Protein AF-A0A966UUD4-F1 (afdb_monomer_lite)

Radius of gyration: 12.43 Å; chains: 1; bounding box: 28×28×30 Å

Foldseek 3Di:
DWKWKQAQVDVVRIDIDDFDPDPVRQCVRQPADWDWDDDPQKIKIHHPCFFDDHDPPQFKWKDFDPGIGTGMIMIAGPPNPPDPPPPVVVDPPGIDIDGD

pLDDT: mean 75.37, std 13.94, range [41.22, 90.31]

Secondary structure (DSSP, 8-state):
-EEEEE-TTSSSSEEEEE--SSHHHHHHHH-SSEEEEEETTEEEEEETTTSSSS-TT---EEEETTEEEES-EEEEEGGG-SB---GGGGSTTSEEEE--

Sequence (100 aa):
MRAILIDPSATPAISEIDVEPTLEKLQELVGGYIEAYPIQRDTLFVNEEWNIQKSPKFSGRFQIGNFTFGGRGVIVGKGGEADALLPLLKASQLVTIIHK

Structure (mmCIF, N/CA/C/O backbone):
data_AF-A0A966UUD4-F1
#
_entry.id   AF-A0A966UUD4-F1
#
loop_
_atom_site.group_PDB
_atom_site.id
_atom_site.type_symbol
_atom_site.label_atom_id
_atom_site.label_alt_id
_atom_site.label_comp_id
_atom_site.label_asym_id
_atom_site.label_entity_id
_atom_site.label_seq_id
_atom_site.pdbx_PDB_ins_code
_atom_site.Cartn_x
_atom_site.Cartn_y
_atom_site.Cartn_z
_atom_site.occupancy
_atom_site.B_iso_or_equiv
_atom_site.auth_seq_id
_atom_site.auth_comp_id
_atom_site.auth_asym_id
_atom_site.auth_atom_id
_atom_site.pdbx_PDB_model_num
ATOM 1 N N . MET A 1 1 ? 0.174 0.211 -15.717 1.00 79.88 1 MET A N 1
ATOM 2 C CA . MET A 1 1 ? 0.650 -0.796 -14.746 1.00 79.88 1 MET A CA 1
ATOM 3 C C . MET A 1 1 ? -0.549 -1.244 -13.938 1.00 79.88 1 MET A C 1
ATOM 5 O O . MET A 1 1 ? -1.301 -0.377 -13.505 1.00 79.88 1 MET A O 1
ATOM 9 N N . ARG A 1 2 ? -0.739 -2.553 -13.741 1.00 79.44 2 ARG A N 1
ATOM 10 C CA . ARG A 1 2 ? -1.814 -3.043 -12.873 1.00 79.44 2 ARG A CA 1
ATOM 11 C C . ARG A 1 2 ? -1.430 -2.880 -11.410 1.00 79.44 2 ARG A C 1
ATOM 13 O O . ARG A 1 2 ? -0.359 -3.318 -10.991 1.00 79.44 2 ARG A O 1
ATOM 20 N N . ALA A 1 3 ? -2.311 -2.242 -10.656 1.00 83.50 3 ALA A N 1
ATOM 21 C CA . ALA A 1 3 ? -2.152 -1.967 -9.241 1.00 83.50 3 ALA A CA 1
ATOM 22 C C . ALA A 1 3 ? -3.425 -2.334 -8.482 1.00 83.50 3 ALA A C 1
ATOM 24 O O . ALA A 1 3 ? -4.496 -2.517 -9.064 1.00 83.50 3 ALA A O 1
ATOM 25 N N . ILE A 1 4 ? -3.303 -2.422 -7.164 1.00 85.62 4 ILE A N 1
ATOM 26 C CA . ILE A 1 4 ? -4.429 -2.711 -6.281 1.00 85.62 4 ILE A CA 1
ATOM 27 C C . ILE A 1 4 ? -4.654 -1.508 -5.395 1.00 85.62 4 ILE A C 1
ATOM 29 O O . ILE A 1 4 ? -3.795 -1.154 -4.586 1.00 85.62 4 ILE A O 1
ATOM 33 N N . LEU A 1 5 ? -5.818 -0.895 -5.557 1.00 86.62 5 LEU A N 1
ATOM 34 C CA . LEU A 1 5 ? -6.285 0.180 -4.706 1.00 86.62 5 LEU A CA 1
ATOM 35 C C . LEU A 1 5 ? -7.003 -0.416 -3.498 1.00 86.62 5 LEU A C 1
ATOM 37 O O . LEU A 1 5 ? -7.941 -1.200 -3.644 1.00 86.62 5 LEU A O 1
ATOM 41 N N . ILE A 1 6 ? -6.574 0.000 -2.313 1.00 87.12 6 ILE A N 1
ATOM 42 C CA . ILE A 1 6 ? -7.263 -0.228 -1.050 1.00 87.12 6 ILE A CA 1
ATOM 43 C C . ILE A 1 6 ? -7.871 1.111 -0.640 1.00 87.12 6 ILE A C 1
ATOM 45 O O . ILE A 1 6 ? -7.154 2.045 -0.277 1.00 87.12 6 ILE A O 1
ATOM 49 N N . ASP A 1 7 ? -9.194 1.195 -0.697 1.00 86.19 7 ASP A N 1
ATOM 50 C CA . ASP A 1 7 ? -9.967 2.340 -0.235 1.00 86.19 7 ASP A CA 1
ATOM 51 C C . ASP A 1 7 ? -11.000 1.881 0.804 1.00 86.19 7 ASP A C 1
ATOM 53 O O . ASP A 1 7 ? -12.108 1.483 0.442 1.00 86.19 7 ASP A O 1
ATOM 57 N N . PRO A 1 8 ? -10.672 1.961 2.108 1.00 80.81 8 PRO A N 1
ATOM 58 C CA . PRO A 1 8 ? -11.590 1.601 3.187 1.00 80.81 8 PRO A CA 1
ATOM 59 C C . PRO A 1 8 ? -12.903 2.400 3.205 1.00 80.81 8 PRO A C 1
ATOM 61 O O . PRO A 1 8 ? -13.816 2.022 3.932 1.00 80.81 8 PRO A O 1
ATOM 64 N N . SER A 1 9 ? -12.998 3.505 2.453 1.00 79.81 9 SER A N 1
ATOM 65 C CA . SER A 1 9 ? -14.212 4.323 2.349 1.00 79.81 9 SER A CA 1
ATOM 66 C C . SER A 1 9 ? -15.151 3.904 1.209 1.00 79.81 9 SER A C 1
ATOM 68 O O . SER A 1 9 ? -16.291 4.368 1.158 1.00 79.81 9 SER A O 1
ATOM 70 N N . ALA A 1 10 ? -14.705 3.023 0.306 1.00 79.44 10 ALA A N 1
ATOM 71 C C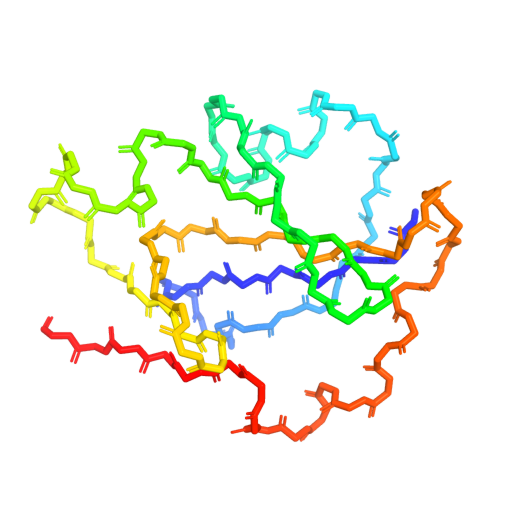A . ALA A 1 10 ? -15.465 2.569 -0.856 1.00 79.44 10 ALA A CA 1
ATOM 72 C C . ALA A 1 10 ? -15.980 1.127 -0.690 1.00 79.44 10 ALA A C 1
ATOM 74 O O . ALA A 1 10 ? -15.472 0.342 0.107 1.00 79.44 10 ALA A O 1
ATOM 75 N N . THR A 1 11 ? -17.007 0.754 -1.462 1.00 81.44 11 THR A N 1
ATOM 76 C CA . THR A 1 11 ? -17.491 -0.635 -1.563 1.00 81.44 11 THR A CA 1
ATOM 77 C C . THR A 1 11 ? -17.508 -1.067 -3.038 1.00 81.44 11 THR A C 1
ATOM 79 O O . THR A 1 11 ? -18.255 -0.466 -3.809 1.00 81.44 11 THR A O 1
ATOM 82 N N . PRO A 1 12 ? -16.734 -2.098 -3.445 1.00 77.94 12 PRO A N 1
ATOM 83 C CA . PRO A 1 12 ? -15.792 -2.870 -2.627 1.00 77.94 12 PRO A CA 1
ATOM 84 C C . PRO A 1 12 ? -14.566 -2.038 -2.213 1.00 77.94 12 PRO A C 1
ATOM 86 O O . PRO A 1 12 ? -14.075 -1.221 -2.983 1.00 77.94 12 PRO A O 1
ATOM 89 N N . ALA A 1 13 ? -14.049 -2.277 -1.005 1.00 80.50 13 ALA A N 1
ATOM 90 C CA . ALA A 1 13 ? -12.909 -1.529 -0.455 1.00 80.50 13 ALA A CA 1
ATOM 91 C C . ALA A 1 13 ? -11.560 -1.867 -1.117 1.00 80.50 13 ALA A C 1
ATOM 93 O O . ALA A 1 13 ? -10.536 -1.269 -0.798 1.00 80.50 13 ALA A O 1
ATOM 94 N N . ILE A 1 14 ? -11.540 -2.862 -2.003 1.00 83.69 14 ILE A N 1
ATOM 95 C CA . ILE A 1 14 ? -10.360 -3.308 -2.739 1.00 83.69 14 ILE A CA 1
ATOM 96 C C . ILE A 1 14 ? -10.749 -3.397 -4.209 1.00 83.69 14 ILE A C 1
ATOM 98 O O . ILE A 1 14 ? -11.805 -3.942 -4.536 1.00 83.69 14 ILE A O 1
ATOM 102 N N . SER A 1 15 ? -9.922 -2.844 -5.090 1.00 83.38 15 SER A N 1
ATOM 103 C CA . SER A 1 15 ? -10.150 -2.854 -6.537 1.00 83.38 15 SER A CA 1
ATOM 104 C C . SER A 1 15 ? -8.835 -2.951 -7.302 1.00 83.38 15 SER A C 1
ATOM 106 O O . SER A 1 15 ? -7.841 -2.335 -6.925 1.00 83.38 15 SER A O 1
ATOM 108 N N . GLU A 1 16 ? -8.839 -3.708 -8.395 1.00 84.44 16 GLU A N 1
ATOM 109 C CA . GLU A 1 16 ? -7.753 -3.695 -9.376 1.00 84.44 16 GLU A CA 1
ATOM 110 C C . GLU A 1 16 ? -7.928 -2.481 -10.293 1.00 84.44 16 GLU A C 1
ATOM 112 O O . GLU A 1 16 ? -9.027 -2.229 -10.793 1.00 84.44 16 GLU A O 1
ATOM 117 N N . ILE A 1 17 ? -6.856 -1.717 -10.496 1.00 84.69 17 ILE A N 1
ATOM 118 C CA . ILE A 1 17 ? -6.852 -0.515 -11.330 1.00 84.69 17 ILE A CA 1
ATOM 119 C C . ILE A 1 17 ? -5.643 -0.501 -12.261 1.00 84.69 17 ILE A C 1
ATOM 121 O O . ILE A 1 17 ? -4.569 -1.007 -11.929 1.00 84.69 17 ILE A O 1
ATOM 125 N N . ASP A 1 18 ? -5.807 0.141 -13.411 1.00 85.38 18 ASP A N 1
ATOM 126 C CA . ASP A 1 18 ? -4.689 0.526 -14.261 1.00 85.38 18 ASP A CA 1
ATOM 127 C C . ASP A 1 18 ? -4.208 1.920 -13.852 1.00 85.38 18 ASP A C 1
ATOM 129 O O . ASP A 1 18 ? -4.957 2.895 -13.906 1.00 85.38 18 ASP A O 1
ATOM 133 N N . VAL A 1 19 ? -2.945 2.011 -13.437 1.00 81.94 19 VAL A N 1
ATOM 134 C CA . VAL A 1 19 ? -2.291 3.270 -13.069 1.00 81.94 19 VAL A CA 1
ATOM 135 C C . VAL A 1 19 ? -1.056 3.504 -13.932 1.00 81.94 19 VAL A C 1
ATOM 137 O O . VAL A 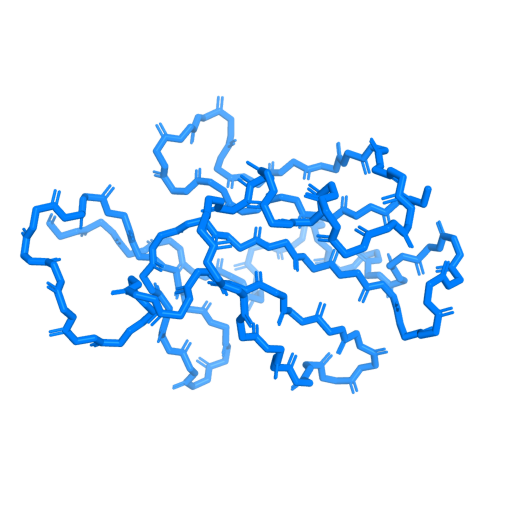1 19 ? -0.343 2.571 -14.324 1.00 81.94 19 VAL A O 1
ATOM 140 N N . GLU A 1 20 ? -0.797 4.765 -14.250 1.00 84.06 20 GLU A N 1
ATOM 141 C CA . GLU A 1 20 ? 0.455 5.183 -14.869 1.00 84.06 20 GLU A CA 1
ATOM 142 C C . GLU A 1 20 ? 1.602 5.058 -13.846 1.00 84.06 20 GLU A C 1
ATOM 144 O O . GLU A 1 20 ? 1.430 5.458 -12.695 1.00 84.06 20 GLU A O 1
ATOM 149 N N . PRO A 1 21 ? 2.770 4.493 -14.202 1.00 74.25 21 PRO A N 1
ATOM 150 C CA . PRO A 1 21 ? 3.841 4.202 -13.246 1.00 74.25 21 PRO A CA 1
ATOM 151 C C . PRO A 1 21 ? 4.674 5.449 -12.890 1.00 74.25 21 PRO A C 1
ATOM 153 O O . PRO A 1 21 ? 5.901 5.395 -12.852 1.00 74.25 21 PRO A O 1
ATOM 156 N N . THR A 1 22 ? 4.025 6.589 -12.651 1.00 86.38 22 THR A N 1
ATOM 157 C CA . THR A 1 22 ? 4.676 7.826 -12.212 1.00 86.38 22 THR A CA 1
ATOM 158 C C . THR A 1 22 ? 4.410 8.067 -10.732 1.00 86.38 22 THR A C 1
ATOM 160 O O . THR A 1 22 ? 3.348 7.732 -10.204 1.00 86.38 22 THR A O 1
ATOM 163 N N . LEU A 1 23 ? 5.385 8.674 -10.050 1.00 85.31 23 LEU A N 1
ATOM 164 C CA . LEU A 1 23 ? 5.245 9.040 -8.641 1.00 85.31 23 LEU A CA 1
ATOM 165 C C . LEU A 1 23 ? 4.014 9.932 -8.429 1.00 85.31 23 LEU A C 1
ATOM 167 O O . LEU A 1 23 ? 3.224 9.690 -7.526 1.00 85.31 23 LEU A O 1
ATOM 171 N N . GLU A 1 24 ? 3.818 10.902 -9.319 1.00 89.31 24 GLU A N 1
ATOM 172 C CA . GLU A 1 24 ? 2.709 11.857 -9.295 1.00 89.31 24 GLU A CA 1
ATOM 173 C C . GLU A 1 24 ? 1.346 11.158 -9.319 1.00 89.31 24 GLU A C 1
ATOM 175 O O . GLU A 1 24 ? 0.490 11.467 -8.493 1.00 89.31 24 GLU A O 1
ATOM 180 N N . LYS A 1 25 ? 1.147 10.155 -10.189 1.00 89.12 25 LYS A N 1
ATOM 181 C CA . LYS A 1 25 ? -0.118 9.405 -10.226 1.00 89.12 25 LYS A CA 1
ATOM 182 C C . LYS A 1 25 ? -0.345 8.557 -8.984 1.00 89.12 25 LYS A C 1
ATOM 184 O O . LYS A 1 25 ? -1.474 8.477 -8.505 1.00 89.12 25 LYS A O 1
ATOM 189 N N . LEU A 1 26 ? 0.708 7.972 -8.418 1.00 88.38 26 LEU A N 1
ATOM 190 C CA . LEU A 1 26 ? 0.599 7.251 -7.148 1.00 88.38 26 LEU A CA 1
ATOM 191 C C . LEU A 1 26 ? 0.233 8.201 -5.996 1.00 88.38 26 LEU A C 1
ATOM 193 O O . LEU A 1 26 ? -0.634 7.865 -5.190 1.00 88.38 26 LEU A O 1
ATOM 197 N N . GLN A 1 27 ? 0.828 9.398 -5.959 1.00 90.00 27 GLN A N 1
ATOM 198 C CA . GLN A 1 27 ? 0.504 10.448 -4.987 1.00 90.00 27 GLN A CA 1
ATOM 199 C C . GLN A 1 27 ? -0.930 10.968 -5.142 1.00 90.00 27 GLN A C 1
ATOM 201 O O . GLN A 1 27 ? -1.618 11.153 -4.142 1.00 90.00 27 GLN A O 1
ATOM 206 N N . GLU A 1 28 ? -1.414 11.168 -6.370 1.00 89.50 28 GLU A N 1
ATOM 207 C CA . GLU A 1 28 ? -2.805 11.563 -6.632 1.00 89.50 28 GLU A CA 1
ATOM 208 C C . GLU A 1 28 ? -3.806 10.523 -6.098 1.00 89.50 28 GLU A C 1
ATOM 210 O O . GLU A 1 28 ? -4.833 10.893 -5.526 1.00 89.50 28 GLU A O 1
ATOM 215 N N . LEU A 1 29 ? -3.510 9.224 -6.246 1.00 88.56 29 LEU A N 1
ATOM 216 C CA . LEU A 1 29 ? -4.416 8.143 -5.839 1.00 88.56 29 LEU A CA 1
ATOM 217 C C . LEU A 1 29 ? -4.590 8.029 -4.324 1.00 88.56 29 LEU A C 1
ATOM 219 O O . LEU A 1 29 ? -5.715 7.873 -3.836 1.00 88.56 29 LEU A O 1
ATOM 223 N N . VAL A 1 30 ? -3.486 8.079 -3.576 1.00 87.19 30 VAL A N 1
ATOM 224 C CA . VAL A 1 30 ? -3.539 7.967 -2.110 1.00 87.19 30 VAL A CA 1
ATOM 225 C C . VAL A 1 30 ? -3.710 9.324 -1.419 1.00 87.19 30 VAL A C 1
ATOM 227 O O . VAL A 1 30 ? -4.127 9.368 -0.264 1.00 87.19 30 VAL A O 1
ATOM 230 N N . GLY A 1 31 ? -3.466 10.418 -2.148 1.00 84.62 31 GLY A N 1
ATOM 231 C CA . GLY A 1 31 ? -3.445 11.798 -1.672 1.00 84.62 31 GLY A CA 1
ATOM 232 C C . GLY A 1 31 ? -2.102 12.144 -1.030 1.00 84.62 31 GLY A C 1
ATOM 233 O O . GLY A 1 31 ? -1.582 11.355 -0.256 1.00 84.62 31 GLY A O 1
ATOM 234 N N . GLY A 1 32 ? -1.555 13.331 -1.293 1.00 84.31 32 GLY A N 1
ATOM 235 C CA . GLY A 1 32 ? -0.411 13.877 -0.546 1.00 84.31 32 GLY A CA 1
ATOM 236 C C . GLY A 1 32 ? 0.942 13.191 -0.788 1.00 84.31 32 GLY A C 1
ATOM 237 O O . GLY A 1 32 ? 1.225 12.654 -1.862 1.00 84.31 32 GLY A O 1
ATOM 238 N N . TYR A 1 33 ? 1.829 13.285 0.205 1.00 87.19 33 TYR A N 1
ATOM 239 C CA . TYR A 1 33 ? 3.136 12.626 0.170 1.00 87.19 33 TYR A CA 1
ATOM 240 C C . TYR A 1 33 ? 2.993 11.140 0.459 1.00 87.19 33 T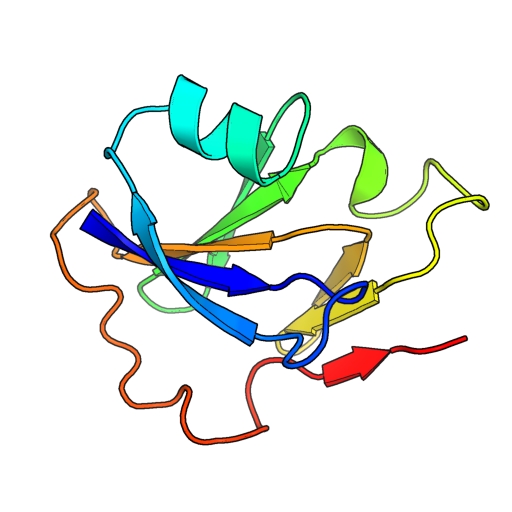YR A C 1
ATOM 242 O O . TYR A 1 33 ? 2.229 10.742 1.339 1.00 87.19 33 TYR A O 1
ATOM 250 N N . ILE A 1 34 ? 3.743 10.327 -0.283 1.00 90.31 34 ILE A N 1
ATOM 251 C CA . ILE A 1 34 ? 3.676 8.877 -0.156 1.00 90.31 34 ILE A CA 1
ATOM 252 C C . ILE A 1 34 ? 4.876 8.312 0.568 1.00 90.31 34 ILE A C 1
ATOM 254 O O . ILE A 1 34 ? 6.013 8.725 0.359 1.00 90.31 34 ILE A O 1
ATOM 258 N N . GLU A 1 35 ? 4.596 7.294 1.360 1.00 89.94 35 GLU A N 1
ATOM 259 C CA . GLU A 1 35 ? 5.582 6.440 1.980 1.00 89.94 35 GLU A CA 1
ATOM 260 C C . GLU A 1 35 ? 5.493 5.046 1.352 1.00 89.94 35 GLU A C 1
ATOM 262 O O . GLU A 1 35 ? 4.400 4.535 1.087 1.00 89.94 35 GLU A O 1
ATOM 267 N N . ALA A 1 36 ? 6.653 4.452 1.076 1.00 88.88 36 ALA A N 1
ATOM 268 C CA . ALA A 1 36 ? 6.767 3.164 0.409 1.00 88.88 36 ALA A CA 1
ATOM 269 C C . ALA A 1 36 ? 7.144 2.071 1.414 1.00 88.88 36 ALA A C 1
ATOM 271 O O . ALA A 1 36 ? 8.199 2.123 2.045 1.00 88.88 36 ALA A O 1
ATOM 272 N N . TYR A 1 37 ? 6.303 1.047 1.513 1.00 85.69 37 TYR A N 1
ATOM 273 C CA . TYR A 1 37 ? 6.494 -0.110 2.374 1.00 85.69 37 TYR A CA 1
ATOM 274 C C . TYR A 1 37 ? 6.709 -1.359 1.520 1.00 85.69 37 TYR A C 1
ATOM 276 O O . TYR A 1 37 ? 5.828 -1.724 0.739 1.00 85.69 37 TYR A O 1
ATOM 284 N N . PRO A 1 38 ? 7.847 -2.058 1.653 1.00 84.00 38 PRO A N 1
ATOM 285 C CA . PRO A 1 38 ? 8.034 -3.332 0.976 1.00 84.00 38 PRO A CA 1
ATOM 286 C C . PRO A 1 38 ? 7.112 -4.391 1.596 1.00 84.00 38 PRO A C 1
ATOM 288 O O . PRO A 1 38 ? 7.160 -4.639 2.802 1.00 84.00 38 PRO A O 1
ATOM 291 N N . ILE A 1 39 ? 6.294 -5.048 0.771 1.00 77.62 39 ILE A N 1
ATOM 292 C CA . ILE A 1 39 ? 5.403 -6.137 1.190 1.00 77.62 39 ILE A CA 1
ATOM 293 C C . ILE A 1 39 ? 5.671 -7.348 0.306 1.00 77.62 39 ILE A C 1
ATOM 295 O O . ILE A 1 39 ? 5.232 -7.424 -0.837 1.00 77.62 39 ILE A O 1
ATOM 299 N N . GLN A 1 40 ? 6.390 -8.329 0.855 1.00 77.06 40 GLN A N 1
ATOM 300 C CA . GLN A 1 40 ? 6.839 -9.515 0.120 1.00 77.06 40 GLN A CA 1
ATOM 301 C C . GLN A 1 40 ? 7.630 -9.146 -1.152 1.00 77.06 40 GLN A C 1
ATOM 303 O O . GLN A 1 40 ? 8.796 -8.764 -1.057 1.00 77.06 40 GLN A O 1
ATOM 308 N N . ARG A 1 41 ? 7.018 -9.298 -2.335 1.00 76.06 41 ARG A N 1
ATOM 309 C CA . ARG A 1 41 ? 7.593 -8.973 -3.649 1.00 76.06 41 ARG A CA 1
ATOM 310 C C . ARG A 1 41 ? 7.038 -7.677 -4.246 1.00 76.06 41 ARG A C 1
ATOM 312 O O . ARG A 1 41 ? 7.523 -7.277 -5.298 1.00 76.06 41 ARG A O 1
ATOM 319 N N . ASP A 1 42 ? 6.100 -7.027 -3.566 1.00 81.62 42 ASP A N 1
ATOM 320 C CA . ASP A 1 42 ? 5.429 -5.805 -3.999 1.00 81.62 42 ASP A CA 1
ATOM 321 C C . ASP A 1 42 ? 5.815 -4.619 -3.108 1.00 81.62 42 ASP A C 1
ATOM 323 O O . ASP A 1 42 ? 6.502 -4.756 -2.090 1.00 81.62 42 ASP A O 1
ATOM 327 N N . THR A 1 43 ? 5.370 -3.430 -3.505 1.00 85.69 43 THR A N 1
ATOM 328 C CA . THR A 1 43 ? 5.510 -2.199 -2.725 1.00 85.69 43 THR A CA 1
ATOM 329 C C . THR A 1 43 ? 4.131 -1.610 -2.468 1.00 85.69 43 THR A C 1
ATOM 331 O O . THR A 1 43 ? 3.373 -1.363 -3.404 1.00 85.69 43 THR A O 1
ATOM 334 N N . LEU A 1 44 ? 3.810 -1.383 -1.198 1.00 87.25 44 LEU A N 1
ATOM 335 C CA . LEU A 1 44 ? 2.651 -0.608 -0.785 1.00 87.25 44 LEU A CA 1
ATOM 336 C C . LEU A 1 44 ? 3.044 0.863 -0.688 1.00 87.25 44 LEU A C 1
ATOM 338 O O . LEU A 1 44 ? 3.945 1.219 0.065 1.00 87.25 44 LEU A O 1
ATOM 342 N N . PHE A 1 45 ? 2.314 1.707 -1.396 1.00 89.69 45 PHE A N 1
ATOM 343 C CA . PHE A 1 45 ? 2.344 3.151 -1.253 1.00 89.69 45 PHE A CA 1
ATOM 344 C C . PHE A 1 45 ? 1.138 3.604 -0.440 1.00 89.69 45 PHE A C 1
ATOM 346 O O . PHE A 1 45 ? 0.006 3.207 -0.716 1.00 89.69 45 PHE A O 1
ATOM 353 N N . VAL A 1 46 ? 1.378 4.434 0.565 1.00 89.06 46 VAL A N 1
ATOM 354 C CA . VAL A 1 46 ? 0.357 4.992 1.462 1.00 89.06 46 VAL A CA 1
ATOM 355 C C . VAL A 1 46 ? 0.642 6.462 1.695 1.00 89.06 46 VAL A C 1
ATOM 357 O O . VAL A 1 46 ? 1.794 6.881 1.620 1.00 89.06 46 VAL A O 1
ATOM 360 N N . ASN A 1 47 ? -0.392 7.247 1.988 1.00 87.88 47 ASN A N 1
ATOM 361 C CA . ASN A 1 47 ? -0.206 8.638 2.389 1.00 87.88 47 ASN A CA 1
ATOM 362 C C . ASN A 1 47 ? 0.537 8.694 3.743 1.00 87.88 47 ASN A C 1
ATOM 364 O O . ASN A 1 47 ? 0.018 8.225 4.759 1.00 87.88 47 ASN A O 1
ATOM 368 N N . GLU A 1 48 ? 1.725 9.302 3.767 1.00 85.31 48 GLU A N 1
ATOM 369 C CA . GLU A 1 48 ? 2.591 9.436 4.952 1.00 85.31 48 GLU A CA 1
ATOM 370 C C . GLU A 1 48 ? 1.912 10.216 6.095 1.00 85.31 48 GLU A C 1
ATOM 372 O O . GLU A 1 48 ? 2.049 9.910 7.284 1.00 85.31 48 GLU A O 1
ATOM 377 N N . GLU A 1 49 ? 1.140 11.240 5.745 1.00 79.69 49 GLU A N 1
ATOM 378 C CA . GLU A 1 49 ? 0.406 12.075 6.690 1.00 79.69 49 GLU A CA 1
ATOM 379 C C . GLU A 1 49 ? -0.700 11.282 7.398 1.00 79.69 49 GLU A C 1
ATOM 381 O O . GLU A 1 49 ? -1.074 11.621 8.515 1.00 79.69 49 GLU A O 1
ATOM 386 N N . TRP A 1 50 ? -1.228 10.214 6.803 1.00 74.81 50 TRP A N 1
ATOM 387 C CA . TRP A 1 50 ? -2.345 9.446 7.366 1.00 74.81 50 TRP A CA 1
ATOM 388 C C . TRP A 1 50 ? -1.920 8.139 8.019 1.00 74.81 50 TRP A C 1
ATOM 390 O O . TRP A 1 50 ? -2.663 7.588 8.834 1.00 74.81 50 TRP A O 1
ATOM 400 N N . ASN A 1 51 ? -0.718 7.671 7.702 1.00 72.38 51 ASN A N 1
ATOM 401 C CA . ASN A 1 51 ? -0.403 6.264 7.801 1.00 72.38 51 ASN A CA 1
ATOM 402 C C . ASN A 1 51 ? -0.436 5.688 9.224 1.00 72.38 51 ASN A C 1
ATOM 404 O O . ASN A 1 51 ? -0.847 4.547 9.410 1.00 72.38 51 ASN A O 1
ATOM 408 N N . ILE A 1 52 ? -0.013 6.446 10.243 1.00 58.75 52 ILE A N 1
ATOM 409 C CA . ILE A 1 52 ? 0.210 5.860 11.577 1.00 58.75 52 ILE A CA 1
ATOM 410 C C . ILE A 1 52 ? -0.325 6.714 12.738 1.00 58.75 52 ILE A C 1
ATOM 412 O O . ILE A 1 52 ? -0.793 6.129 13.712 1.00 58.75 52 ILE A O 1
ATOM 416 N N . GLN A 1 53 ? -0.345 8.055 12.685 1.00 56.72 53 GLN A N 1
ATOM 417 C CA . GLN A 1 53 ? -0.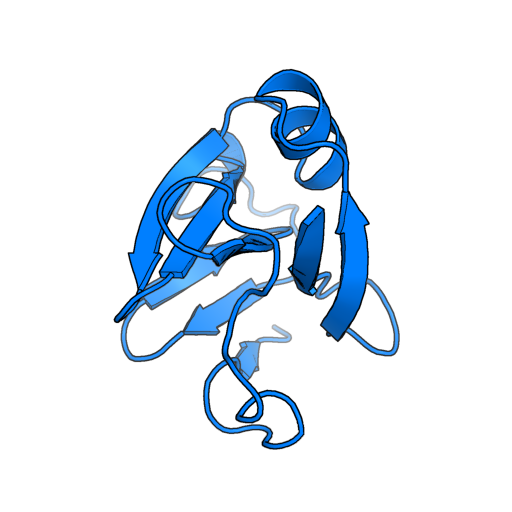575 8.838 13.920 1.00 56.72 53 GLN A CA 1
ATOM 418 C C . GLN A 1 53 ? -1.173 10.256 13.803 1.00 56.72 53 GLN A C 1
ATOM 420 O O . GLN A 1 53 ? -1.307 10.905 14.837 1.00 56.72 53 GLN A O 1
ATOM 425 N N . LYS A 1 54 ? -1.560 10.779 12.631 1.00 53.16 54 LYS A N 1
ATOM 426 C CA . LYS A 1 54 ? -1.769 12.245 12.518 1.00 53.16 54 LYS A CA 1
ATOM 427 C C . LYS A 1 54 ? -3.197 12.732 12.233 1.00 53.16 54 LYS A C 1
ATOM 429 O O . LYS A 1 54 ? -3.420 13.936 12.292 1.00 53.16 54 LYS A O 1
ATOM 434 N N . SER A 1 55 ? -4.191 11.865 12.008 1.00 50.03 55 SER A N 1
ATOM 435 C CA . SER A 1 55 ? -5.579 12.333 11.827 1.00 50.03 55 SER A CA 1
ATOM 436 C C . SER A 1 55 ? -6.622 11.464 12.540 1.00 50.03 55 SER A C 1
ATOM 438 O O . SER A 1 55 ? -6.952 10.380 12.058 1.00 50.03 55 SER A O 1
ATOM 440 N N . PRO A 1 56 ? -7.223 11.938 13.651 1.00 52.06 56 PRO A N 1
ATOM 441 C CA . PRO A 1 56 ? -8.392 11.295 14.257 1.00 52.06 56 PRO A CA 1
ATOM 442 C C . PRO A 1 56 ? -9.657 11.412 13.389 1.00 52.06 56 PRO A C 1
ATOM 444 O O . PRO A 1 56 ? -10.673 10.811 13.716 1.00 52.06 56 PRO A O 1
ATOM 447 N N . LYS A 1 57 ? -9.610 12.184 12.292 1.00 52.41 57 LYS A N 1
ATOM 448 C CA . LYS A 1 57 ? -10.734 12.394 11.370 1.00 52.41 57 LYS A CA 1
ATOM 449 C C . LYS A 1 57 ? -10.788 11.374 10.231 1.00 52.41 57 LYS A C 1
ATOM 451 O O . LYS A 1 57 ? -11.739 11.414 9.458 1.00 52.41 57 LYS A O 1
ATOM 456 N N . PHE A 1 58 ? -9.791 10.496 10.092 1.00 60.69 58 PHE A N 1
ATOM 457 C CA . PHE A 1 58 ? -9.789 9.525 9.002 1.00 60.69 58 PHE A CA 1
ATOM 458 C C . PHE A 1 58 ? -10.563 8.255 9.383 1.00 60.69 58 PHE A C 1
ATOM 460 O O . PHE A 1 58 ? -10.095 7.428 10.169 1.00 60.69 58 PHE A O 1
ATOM 467 N N . SER A 1 59 ? -11.765 8.115 8.822 1.00 59.56 59 SER A N 1
ATOM 468 C CA . SER A 1 59 ? -12.625 6.937 8.948 1.00 59.56 59 SER A CA 1
ATOM 469 C C . SER A 1 59 ? -12.197 5.880 7.928 1.00 59.56 59 SER A C 1
ATOM 471 O O . SER A 1 59 ? -12.687 5.857 6.802 1.00 59.56 59 SER A O 1
ATOM 473 N N . GLY A 1 60 ? -11.227 5.043 8.290 1.00 76.25 60 GLY A N 1
ATOM 474 C CA . GLY A 1 60 ? -10.780 3.957 7.421 1.00 76.25 60 GLY A CA 1
ATOM 475 C C . GLY A 1 60 ? -9.348 3.533 7.697 1.00 76.25 60 GLY A C 1
ATOM 476 O O . GLY A 1 60 ? -8.408 4.293 7.463 1.00 76.25 60 GLY A O 1
ATOM 477 N N . ARG A 1 61 ? -9.181 2.311 8.203 1.00 80.81 61 ARG A N 1
ATOM 478 C CA . ARG A 1 61 ? -7.872 1.686 8.400 1.00 80.81 61 ARG A CA 1
ATOM 479 C C . ARG A 1 61 ? -7.859 0.327 7.734 1.00 80.81 61 ARG A C 1
ATOM 481 O O . ARG A 1 61 ? -8.887 -0.346 7.667 1.00 80.81 61 ARG A O 1
ATOM 488 N N . PHE A 1 62 ? -6.683 -0.093 7.306 1.00 82.88 62 PHE A N 1
ATOM 489 C CA . PHE A 1 62 ? -6.473 -1.444 6.822 1.00 82.88 62 PHE A CA 1
ATOM 490 C C . PHE A 1 62 ? -5.190 -2.021 7.411 1.00 82.88 62 PHE A C 1
ATOM 492 O O . PHE A 1 62 ? -4.254 -1.297 7.749 1.00 82.88 62 PHE A O 1
ATOM 499 N N . GLN A 1 63 ? -5.166 -3.335 7.583 1.00 82.69 63 GLN A N 1
ATOM 500 C CA . GLN A 1 63 ? -4.033 -4.055 8.150 1.00 82.69 63 GLN A CA 1
ATOM 501 C C . GLN A 1 63 ? -3.485 -5.044 7.134 1.00 82.69 63 GLN A C 1
ATOM 503 O O . GLN A 1 63 ? -4.264 -5.814 6.579 1.00 82.69 63 GLN A O 1
ATOM 508 N N . ILE A 1 64 ? -2.161 -5.051 6.949 1.00 80.56 64 ILE A N 1
ATOM 509 C CA . ILE A 1 64 ? -1.443 -6.051 6.151 1.00 80.56 64 ILE A CA 1
ATOM 510 C C . ILE A 1 64 ? -0.414 -6.762 7.022 1.00 80.56 64 ILE A C 1
ATOM 512 O O . ILE A 1 64 ? 0.571 -6.169 7.467 1.00 80.56 64 ILE A O 1
ATOM 516 N N . GLY A 1 65 ? -0.652 -8.046 7.300 1.00 77.88 65 GLY A N 1
ATOM 517 C CA . GLY A 1 65 ? 0.133 -8.793 8.284 1.00 77.88 65 GLY A CA 1
ATOM 518 C C . GLY A 1 65 ? 0.089 -8.113 9.658 1.00 77.88 65 GLY A C 1
ATOM 519 O O . GLY A 1 65 ? -0.983 -7.927 10.229 1.00 77.88 65 GLY A O 1
ATOM 520 N N . ASN A 1 66 ? 1.247 -7.708 10.181 1.00 77.94 66 ASN A N 1
ATOM 521 C CA . ASN A 1 66 ? 1.359 -7.023 11.478 1.00 77.94 66 ASN A CA 1
ATOM 522 C C . ASN A 1 66 ? 1.340 -5.486 11.373 1.00 77.94 66 ASN A C 1
ATOM 524 O O . ASN A 1 66 ? 1.413 -4.808 12.396 1.00 77.94 66 ASN A O 1
ATOM 528 N N . PHE A 1 67 ? 1.254 -4.928 10.163 1.00 80.00 67 PHE A N 1
ATOM 529 C CA . PHE A 1 67 ? 1.271 -3.484 9.939 1.00 80.00 67 PHE A CA 1
ATOM 530 C C . PHE A 1 67 ? -0.146 -2.947 9.788 1.00 80.00 67 PHE A C 1
ATOM 532 O O . PHE A 1 67 ? -0.960 -3.524 9.072 1.00 80.00 67 PHE A O 1
ATOM 539 N N . THR A 1 68 ? -0.439 -1.836 10.459 1.00 82.50 68 THR A N 1
ATOM 540 C CA . THR A 1 68 ? -1.705 -1.111 10.313 1.00 82.50 68 THR A CA 1
ATOM 541 C C . THR A 1 68 ? -1.434 0.219 9.643 1.00 82.50 68 THR A C 1
ATOM 543 O O . THR A 1 68 ? -0.532 0.940 10.065 1.00 82.50 68 THR A O 1
ATOM 546 N N . PHE A 1 69 ? -2.253 0.537 8.650 1.00 84.38 69 PHE A N 1
ATOM 547 C CA . PHE A 1 69 ? -2.146 1.737 7.843 1.00 84.38 69 PHE A CA 1
ATOM 548 C C . PHE A 1 69 ? -3.463 2.519 7.903 1.00 84.38 69 PHE A C 1
ATOM 550 O O . PHE A 1 69 ? -4.558 1.943 7.975 1.00 84.38 69 PHE A O 1
ATOM 557 N N . GLY A 1 70 ? -3.358 3.843 7.925 1.00 81.94 70 GLY A N 1
ATOM 558 C CA . GLY A 1 70 ? -4.489 4.762 7.849 1.00 81.94 70 GLY A CA 1
ATOM 559 C C . GLY A 1 70 ? -4.652 5.311 6.438 1.00 81.94 70 GLY A C 1
ATOM 560 O O . GLY A 1 70 ? -3.674 5.724 5.822 1.00 81.94 70 GLY A O 1
ATOM 561 N N . GLY A 1 71 ? -5.889 5.363 5.945 1.00 84.06 71 GLY A N 1
ATOM 562 C CA . GLY A 1 71 ? -6.163 5.977 4.652 1.00 84.06 71 GLY A CA 1
ATOM 563 C C . GLY A 1 71 ? -6.257 5.017 3.479 1.00 84.06 71 GLY A C 1
ATOM 564 O O . GLY A 1 71 ? -6.621 3.850 3.629 1.00 84.06 71 GLY A O 1
ATOM 565 N N . ARG A 1 72 ? -5.963 5.559 2.296 1.00 86.81 72 ARG A N 1
ATOM 566 C CA . ARG A 1 72 ? -5.861 4.802 1.050 1.00 86.81 72 ARG A CA 1
ATOM 567 C C . ARG A 1 72 ? -4.461 4.231 0.893 1.00 86.81 72 ARG A C 1
ATOM 569 O O . ARG A 1 72 ? -3.475 4.876 1.247 1.00 86.81 72 ARG A O 1
ATOM 576 N N . GLY A 1 73 ? -4.397 3.038 0.324 1.00 89.12 73 GLY A N 1
ATOM 577 C CA . GLY A 1 73 ? -3.154 2.387 -0.059 1.00 89.12 73 GLY A CA 1
ATOM 578 C C . GLY A 1 73 ? -3.202 1.936 -1.510 1.00 89.12 73 GLY A C 1
ATOM 579 O O . GLY A 1 73 ? -4.263 1.582 -2.019 1.00 89.12 73 GLY A O 1
ATOM 580 N N . VAL A 1 74 ? -2.051 1.927 -2.167 1.00 89.88 74 VAL A N 1
ATOM 581 C CA . VAL A 1 74 ? -1.873 1.384 -3.514 1.00 89.88 74 VAL A CA 1
ATOM 582 C C . VAL A 1 74 ? -0.728 0.384 -3.492 1.00 89.88 74 VAL A C 1
ATOM 584 O O . VAL A 1 74 ? 0.398 0.733 -3.151 1.00 89.88 74 VAL A O 1
ATOM 587 N N . ILE A 1 75 ? -1.008 -0.866 -3.851 1.00 87.00 75 ILE A N 1
ATOM 588 C CA . ILE A 1 75 ? 0.010 -1.911 -3.993 1.00 87.00 75 ILE A CA 1
ATOM 589 C C . ILE A 1 75 ? 0.402 -2.011 -5.463 1.00 87.00 75 ILE A C 1
ATOM 591 O O . ILE A 1 75 ? -0.464 -2.136 -6.333 1.00 87.00 75 ILE 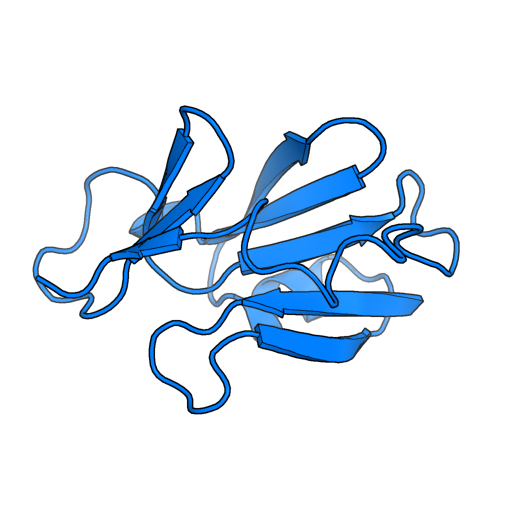A O 1
ATOM 595 N N . VAL A 1 76 ? 1.705 -1.986 -5.727 1.00 83.31 76 VAL A N 1
ATOM 596 C CA . VAL A 1 76 ? 2.273 -2.142 -7.070 1.00 83.31 76 VAL A CA 1
ATOM 597 C C . VAL A 1 76 ? 3.388 -3.184 -7.066 1.00 83.31 76 VAL A C 1
ATOM 599 O O . VAL A 1 76 ? 4.097 -3.349 -6.068 1.00 83.31 76 VAL A O 1
ATOM 602 N N . GLY A 1 77 ? 3.570 -3.859 -8.200 1.00 77.62 77 GLY A N 1
ATOM 603 C CA . GLY A 1 77 ? 4.675 -4.791 -8.404 1.00 77.62 77 GLY A CA 1
ATOM 604 C C . GLY A 1 77 ? 6.042 -4.109 -8.290 1.00 77.62 77 GLY A C 1
ATOM 605 O O . GLY A 1 77 ? 6.213 -2.929 -8.619 1.00 77.62 77 GLY A O 1
ATOM 606 N N . LYS A 1 78 ? 7.050 -4.848 -7.815 1.00 69.56 78 LYS A N 1
ATOM 607 C CA . LYS A 1 78 ? 8.427 -4.341 -7.735 1.00 69.56 78 LYS A CA 1
ATOM 608 C C . LYS A 1 78 ? 8.943 -3.929 -9.118 1.00 69.56 78 LYS A C 1
ATOM 610 O O . LYS A 1 78 ? 8.832 -4.675 -10.081 1.00 69.56 78 LYS A O 1
ATOM 615 N N . GLY A 1 79 ? 9.558 -2.747 -9.187 1.00 59.38 79 GLY A N 1
ATOM 616 C CA . GLY A 1 79 ? 10.174 -2.225 -10.412 1.00 59.38 79 GLY A CA 1
ATOM 617 C C . GLY A 1 79 ? 9.202 -1.596 -11.413 1.00 59.38 79 GLY A C 1
ATOM 618 O O . GLY A 1 79 ? 9.621 -1.280 -12.519 1.00 59.38 79 GLY A O 1
ATOM 619 N N . GLY A 1 80 ? 7.925 -1.406 -11.056 1.00 53.12 80 GLY A N 1
ATOM 620 C CA . GLY A 1 80 ? 6.925 -0.856 -11.979 1.00 53.12 80 GLY A CA 1
ATOM 621 C C . GLY A 1 80 ? 6.532 -1.819 -13.108 1.00 53.12 80 GLY A C 1
ATOM 622 O O . GLY A 1 80 ? 5.815 -1.428 -14.032 1.00 53.12 80 GLY A O 1
ATOM 623 N N . GLU A 1 81 ? 7.006 -3.069 -13.045 1.00 56.28 81 GLU A N 1
ATOM 624 C CA . GLU A 1 81 ? 6.668 -4.115 -14.002 1.00 56.28 81 GLU A CA 1
ATOM 625 C C . GLU A 1 81 ? 5.203 -4.527 -13.828 1.00 56.28 81 GLU A C 1
ATOM 627 O O . GLU A 1 81 ? 4.662 -4.587 -12.726 1.00 56.28 81 GLU A O 1
ATOM 632 N N . ALA A 1 82 ? 4.543 -4.724 -14.965 1.00 51.44 82 ALA A N 1
ATOM 633 C CA . ALA A 1 82 ? 3.139 -4.406 -15.195 1.00 51.44 82 ALA A CA 1
ATOM 634 C C . ALA A 1 82 ? 2.090 -5.276 -14.485 1.00 51.44 82 ALA A C 1
ATOM 636 O O . ALA A 1 82 ? 0.904 -5.028 -14.692 1.00 51.44 82 ALA A O 1
ATOM 637 N N . ASP A 1 83 ? 2.484 -6.207 -13.626 1.00 56.50 83 ASP A N 1
ATOM 638 C CA . ASP A 1 83 ? 1.573 -7.041 -12.858 1.00 56.50 83 ASP A CA 1
ATOM 639 C C . ASP A 1 83 ? 2.032 -7.039 -11.402 1.00 56.50 83 ASP A C 1
ATOM 641 O O . ASP A 1 83 ? 3.013 -7.699 -11.056 1.00 56.50 83 ASP A O 1
ATOM 645 N N . ALA A 1 84 ? 1.312 -6.334 -10.521 1.00 54.44 84 ALA A N 1
ATOM 646 C CA . ALA A 1 84 ? 1.294 -6.740 -9.121 1.00 54.44 84 ALA A CA 1
ATOM 647 C C . ALA A 1 84 ? 0.850 -8.214 -9.103 1.00 54.44 84 ALA A C 1
ATOM 649 O O . ALA A 1 84 ? -0.333 -8.528 -9.254 1.00 54.44 84 ALA A O 1
ATOM 650 N N . LEU A 1 85 ? 1.815 -9.135 -9.042 1.00 55.72 85 LEU A N 1
ATOM 651 C CA . LEU A 1 85 ? 1.596 -10.576 -9.124 1.00 55.72 85 LEU A CA 1
ATOM 652 C C . LEU A 1 85 ? 1.092 -11.065 -7.769 1.00 55.72 85 LEU A C 1
ATOM 654 O O . LEU A 1 85 ? 1.716 -11.878 -7.091 1.00 55.72 85 LEU A O 1
ATOM 658 N N . LEU A 1 86 ? -0.096 -10.607 -7.396 1.00 49.94 86 LEU A N 1
ATOM 659 C CA . LEU A 1 86 ? -0.887 -11.253 -6.370 1.00 49.94 86 LEU A CA 1
ATOM 660 C C . LEU A 1 86 ? -2.243 -11.667 -6.946 1.00 49.94 86 LEU A C 1
ATOM 662 O O . LEU A 1 86 ? -3.281 -11.124 -6.573 1.00 49.94 86 LEU A O 1
ATOM 666 N N . PRO A 1 87 ? -2.270 -12.788 -7.695 1.00 43.78 87 PRO A N 1
ATOM 667 C CA . PRO A 1 87 ? -3.434 -13.676 -7.758 1.00 43.78 87 PRO A CA 1
ATOM 668 C C . PRO A 1 87 ? -3.990 -14.103 -6.374 1.00 43.78 87 PRO A C 1
ATOM 670 O O . PRO A 1 87 ? -4.978 -14.829 -6.310 1.00 43.78 87 PRO A O 1
ATOM 673 N N . LEU A 1 88 ? -3.388 -13.665 -5.259 1.00 45.16 88 LEU A N 1
ATOM 674 C CA . LEU A 1 88 ? -3.854 -13.840 -3.880 1.00 45.16 88 LEU A CA 1
ATOM 675 C C . LEU A 1 88 ? -4.965 -12.857 -3.455 1.00 45.16 88 LEU A C 1
ATOM 677 O O . LEU A 1 88 ? -5.550 -13.049 -2.394 1.00 45.16 88 LEU A O 1
ATOM 681 N N . LEU A 1 89 ? -5.320 -11.849 -4.260 1.00 46.19 89 LEU A N 1
ATOM 682 C CA . LEU A 1 89 ? -6.332 -10.840 -3.896 1.00 46.19 89 LEU A CA 1
ATOM 683 C C . LEU A 1 89 ? -7.795 -11.236 -4.088 1.00 46.19 89 LEU A C 1
ATOM 685 O O . LEU A 1 89 ? -8.682 -10.529 -3.616 1.00 46.19 89 LEU A O 1
ATOM 689 N N . LYS A 1 90 ? -8.068 -12.420 -4.647 1.00 46.50 90 LYS A N 1
ATOM 690 C CA . LYS A 1 90 ? -9.379 -13.058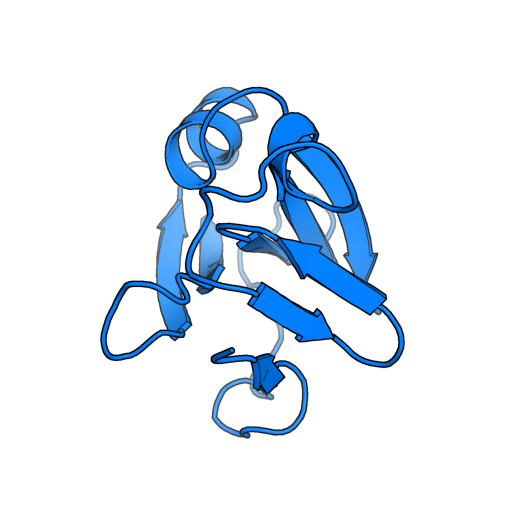 -4.441 1.00 46.50 90 LYS A CA 1
ATOM 691 C C . LYS A 1 90 ? -9.568 -13.564 -3.005 1.00 46.50 90 LYS A C 1
ATOM 693 O O . LYS A 1 90 ? -10.685 -13.922 -2.644 1.00 46.50 90 LYS A O 1
ATOM 698 N N . ALA A 1 91 ? -8.514 -13.589 -2.185 1.00 41.22 91 ALA A N 1
ATOM 699 C CA . ALA A 1 91 ? -8.576 -14.020 -0.801 1.00 41.22 91 ALA A CA 1
ATOM 700 C C . ALA A 1 91 ? -8.370 -12.832 0.148 1.00 41.22 91 ALA A C 1
ATOM 702 O O . ALA A 1 91 ? -7.303 -12.232 0.244 1.00 41.22 91 ALA A O 1
ATOM 703 N N . SER A 1 92 ? -9.426 -12.571 0.897 1.00 50.06 92 SER A N 1
ATOM 704 C CA . SER A 1 92 ? -9.585 -11.878 2.177 1.00 50.06 92 SER A CA 1
ATOM 705 C C . SER A 1 92 ? -8.507 -12.090 3.272 1.00 50.06 92 SER A C 1
ATOM 707 O O . SER A 1 92 ? -8.810 -11.930 4.450 1.00 50.06 92 SER A O 1
ATOM 709 N N . GLN A 1 93 ? -7.264 -12.465 2.944 1.00 53.91 93 GLN A N 1
ATOM 710 C CA . GLN A 1 93 ? -6.226 -12.866 3.907 1.00 53.91 93 GLN A CA 1
ATOM 711 C C . GLN A 1 93 ? -5.070 -11.870 4.066 1.00 53.91 93 GLN A C 1
ATOM 713 O O . GLN A 1 93 ? -4.390 -11.902 5.088 1.00 53.91 93 GLN A O 1
ATOM 718 N N . LEU A 1 94 ? -4.826 -10.998 3.084 1.00 60.44 94 LEU A N 1
ATOM 719 C CA . LEU A 1 94 ? -3.724 -10.030 3.152 1.00 60.44 94 LEU A CA 1
ATOM 720 C C . LEU A 1 94 ? -4.136 -8.703 3.774 1.00 60.44 94 LEU A C 1
ATOM 722 O O . LEU A 1 94 ? -3.317 -8.094 4.445 1.00 60.44 94 LEU A O 1
ATOM 726 N N . VAL A 1 95 ? -5.374 -8.262 3.551 1.00 70.94 95 VAL A N 1
ATOM 727 C CA . VAL A 1 95 ? -5.846 -6.940 3.964 1.00 70.94 95 VAL A CA 1
ATOM 728 C C . VAL A 1 95 ? -7.099 -7.094 4.815 1.00 70.94 95 VAL A C 1
ATOM 730 O O . VAL A 1 95 ? -8.142 -7.510 4.314 1.00 70.94 95 VAL A O 1
ATOM 733 N N . THR A 1 96 ? -7.017 -6.720 6.088 1.00 77.25 96 THR A N 1
ATOM 734 C CA . THR A 1 96 ? -8.191 -6.626 6.967 1.00 77.25 96 THR A CA 1
ATOM 735 C C . THR A 1 96 ? -8.629 -5.173 7.045 1.00 77.25 96 THR A C 1
ATOM 737 O O . THR A 1 96 ? -7.866 -4.336 7.528 1.00 77.25 96 THR A O 1
ATOM 740 N N . ILE A 1 97 ? -9.850 -4.858 6.598 1.00 81.69 97 ILE A N 1
ATOM 741 C CA . ILE A 1 97 ? -10.418 -3.516 6.780 1.00 81.69 97 ILE A CA 1
ATOM 742 C C . ILE A 1 97 ? -10.912 -3.378 8.221 1.00 81.69 97 ILE A C 1
ATOM 744 O O . ILE A 1 97 ? -11.801 -4.107 8.663 1.00 81.69 97 ILE A O 1
ATOM 748 N N . ILE A 1 98 ? -10.335 -2.430 8.953 1.00 78.25 98 ILE A N 1
ATOM 749 C CA . ILE A 1 98 ? -10.676 -2.142 10.343 1.00 78.25 98 ILE A CA 1
ATOM 750 C C . ILE A 1 98 ? -11.651 -0.964 10.348 1.00 78.25 98 ILE A C 1
ATOM 752 O O . ILE A 1 98 ? -11.254 0.188 10.160 1.00 78.25 98 ILE A O 1
ATOM 756 N N . HIS A 1 99 ? -12.923 -1.262 10.600 1.00 65.50 99 HIS A N 1
ATOM 757 C CA . HIS A 1 99 ? -13.940 -0.258 10.900 1.00 65.50 99 HIS A CA 1
ATOM 758 C C . HIS A 1 99 ? -13.976 -0.067 12.421 1.00 65.50 99 HIS A C 1
ATOM 760 O O . HIS A 1 99 ? -14.226 -1.025 13.154 1.00 65.50 99 HIS A O 1
ATOM 766 N N . LYS A 1 100 ? -13.658 1.138 12.898 1.00 57.62 100 LYS A N 1
ATOM 767 C CA . LYS A 1 100 ? -13.866 1.555 14.290 1.00 57.62 100 LYS A CA 1
ATOM 768 C C . LYS A 1 100 ? -14.925 2.636 14.333 1.00 57.62 100 LYS A C 1
ATOM 770 O O . LYS A 1 100 ? -14.869 3.504 13.435 1.00 57.62 100 LYS A O 1
#